Protein AF-A0A973H6I6-F1 (afdb_monomer)

Mean predicted aligned error: 2.94 Å

Nearest PDB structures (foldseek):
  4fht-assembly1_A  TM=9.938E-01  e=5.875E-08  Streptomyces coelicolor A3(2)
  4g9y-assembly1_A-2  TM=8.467E-01  e=1.329E-06  Streptomyces coelicolor A3(2)
  2nnn-assembly3_E  TM=9.050E-01  e=1.374E-01  Pseudomonas aeruginosa
  2nnn-assembly4_G  TM=9.113E-01  e=2.668E-01  Pseudomonas aeruginosa
  6pcp-assembly2_C  TM=8.247E-01  e=2.496E-01  Bordetella pertussis

Solvent-accessible surface area (backbone atoms only — not comparable to full-atom values): 4096 Å² total; per-residue (Å²): 134,82,90,77,71,57,92,80,32,64,70,56,49,51,52,52,48,52,52,51,50,54,50,51,38,46,75,73,73,36,82,84,62,50,73,68,58,49,46,53,53,52,50,42,70,77,44,72,87,65,51,73,66,59,49,24,65,73,68,75,41,61,95,91,109

Secondary structure (DSSP, 8-state):
-----GGG-HHHHHHHHHHHHHHHHHHHT-SSS-HHHHHHHHHHHHSTT--HHHHHHHHT--TT-

Sequence (65 aa):
MAAVDLTTHPGHLARRLQQAHYLLWNTMVSEEITSPQFAVLNALVAEPGLDQRTVGERVGLDRST

Foldseek 3Di:
DDDDDLVPPVVSVVVVVVVVVQVCCVVPPHPPQDPLNVQLVVVCVVPPPDDPVRSCVVSVHDPVD

Radius of gyration: 16.21 Å; Cα contacts (8 Å, |Δi|>4): 30; chains: 1; bounding box: 40×18×42 Å

pLDDT: mean 97.17, std 3.7, range [73.12, 98.88]

Structure (mmCIF, N/CA/C/O backbone):
data_AF-A0A973H6I6-F1
#
_entry.id   AF-A0A973H6I6-F1
#
loop_
_atom_site.group_PDB
_atom_site.id
_atom_site.type_symbol
_atom_site.label_atom_id
_atom_site.label_alt_id
_atom_site.label_comp_id
_atom_site.label_asym_id
_atom_site.label_entity_id
_atom_site.label_seq_id
_atom_site.pdbx_PDB_ins_code
_atom_site.Cartn_x
_atom_site.Cartn_y
_atom_site.Cartn_z
_atom_site.occupancy
_atom_site.B_iso_or_equiv
_atom_site.auth_seq_id
_atom_site.auth_comp_id
_atom_site.auth_asym_id
_atom_site.auth_atom_id
_atom_site.pdbx_PDB_model_num
ATOM 1 N N . MET A 1 1 ? 28.858 4.375 -21.352 1.00 73.12 1 MET A N 1
ATOM 2 C CA . MET A 1 1 ? 28.077 3.333 -20.649 1.00 73.12 1 MET A CA 1
ATOM 3 C C . MET A 1 1 ? 27.051 2.797 -21.636 1.00 73.12 1 MET A C 1
ATOM 5 O O . MET A 1 1 ? 26.437 3.618 -22.306 1.00 73.12 1 MET A O 1
ATOM 9 N N . ALA A 1 2 ? 26.931 1.479 -21.808 1.00 88.12 2 ALA A N 1
ATOM 10 C CA . ALA A 1 2 ? 25.922 0.897 -22.700 1.00 88.12 2 ALA A CA 1
ATOM 11 C C . ALA A 1 2 ? 24.539 0.897 -22.024 1.00 88.12 2 ALA A C 1
ATOM 13 O O . ALA A 1 2 ? 24.457 0.912 -20.795 1.00 88.12 2 ALA A O 1
ATOM 14 N N . ALA A 1 3 ? 23.467 0.900 -22.819 1.00 94.06 3 ALA A N 1
ATOM 15 C CA . ALA A 1 3 ? 22.111 0.744 -22.301 1.00 94.06 3 ALA A CA 1
ATOM 16 C C . ALA A 1 3 ? 21.926 -0.650 -21.676 1.00 94.06 3 ALA A C 1
ATOM 18 O O . ALA A 1 3 ? 22.545 -1.618 -22.114 1.00 94.06 3 ALA A O 1
ATOM 19 N N . VAL A 1 4 ? 21.069 -0.736 -20.659 1.00 96.31 4 VAL A N 1
ATOM 20 C CA . VAL A 1 4 ? 20.753 -1.980 -19.942 1.00 96.31 4 VAL A CA 1
ATOM 21 C C . VAL A 1 4 ? 19.354 -2.476 -20.306 1.00 96.31 4 VAL A C 1
ATOM 23 O O . VAL A 1 4 ? 18.465 -1.670 -20.591 1.00 96.31 4 VAL A O 1
ATOM 26 N N . ASP A 1 5 ? 19.145 -3.792 -20.272 1.00 97.00 5 ASP A N 1
ATOM 27 C CA . ASP A 1 5 ? 17.830 -4.404 -20.475 1.00 97.00 5 ASP A CA 1
ATOM 28 C C . ASP A 1 5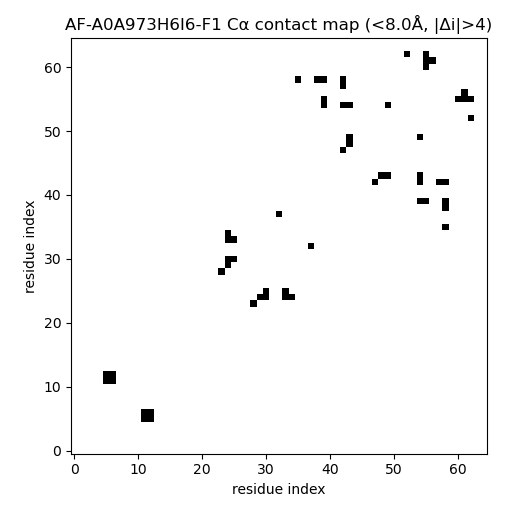 ? 16.994 -4.345 -19.189 1.00 97.00 5 ASP A C 1
ATOM 30 O O . ASP A 1 5 ? 17.138 -5.163 -18.280 1.00 97.00 5 ASP A O 1
ATOM 34 N N . LEU A 1 6 ? 16.069 -3.388 -19.136 1.00 97.69 6 LEU A N 1
ATOM 35 C CA . LEU A 1 6 ? 15.215 -3.142 -17.975 1.00 97.69 6 LEU A CA 1
ATOM 36 C C . LEU A 1 6 ? 14.268 -4.301 -17.633 1.00 97.69 6 LEU A C 1
ATOM 38 O O . LEU A 1 6 ? 13.775 -4.346 -16.503 1.00 97.69 6 LEU A O 1
ATOM 42 N N . THR A 1 7 ? 14.024 -5.240 -18.552 1.00 97.69 7 THR A N 1
ATOM 43 C CA . THR A 1 7 ? 13.170 -6.408 -18.278 1.00 97.69 7 THR A CA 1
ATOM 44 C C . THR A 1 7 ? 13.814 -7.386 -17.295 1.00 97.69 7 THR A C 1
ATOM 46 O O . THR A 1 7 ? 13.112 -8.149 -16.640 1.00 97.69 7 THR A O 1
ATOM 49 N N . THR A 1 8 ? 15.134 -7.306 -17.115 1.00 97.44 8 THR A N 1
ATOM 50 C CA . THR A 1 8 ? 15.889 -8.107 -16.138 1.00 97.44 8 THR A CA 1
ATOM 51 C C . THR A 1 8 ? 16.156 -7.358 -14.828 1.00 97.44 8 THR A C 1
ATOM 53 O O . THR A 1 8 ? 16.764 -7.900 -13.908 1.00 97.44 8 THR A O 1
ATOM 56 N N . HIS A 1 9 ? 15.695 -6.106 -14.708 1.00 98.06 9 HIS A N 1
ATOM 57 C CA . HIS A 1 9 ? 15.969 -5.256 -13.552 1.00 98.06 9 HIS A CA 1
ATOM 58 C C . HIS A 1 9 ? 14.793 -5.288 -12.560 1.00 98.06 9 HIS A C 1
ATOM 60 O O . HIS A 1 9 ? 13.773 -4.631 -12.799 1.00 98.06 9 HIS A O 1
ATOM 66 N N . PRO A 1 10 ? 14.919 -5.958 -11.399 1.00 98.19 10 PRO A N 1
ATOM 67 C CA . PRO A 1 10 ? 13.798 -6.139 -10.474 1.00 98.19 10 PRO A CA 1
ATOM 68 C C . PRO A 1 10 ? 13.239 -4.813 -9.946 1.00 98.19 10 PRO A C 1
ATOM 70 O O . PRO A 1 10 ? 12.027 -4.663 -9.834 1.00 98.19 10 PRO A O 1
ATOM 73 N N . GLY A 1 11 ? 14.086 -3.805 -9.711 1.00 98.44 11 GLY A N 1
ATOM 74 C CA . GLY A 1 11 ? 13.625 -2.474 -9.301 1.00 98.44 11 GLY A CA 1
ATOM 75 C C . GLY A 1 11 ? 12.770 -1.773 -10.366 1.00 98.44 11 GLY A C 1
ATOM 76 O O . GLY A 1 11 ? 11.795 -1.098 -10.035 1.00 98.44 11 GLY A O 1
ATOM 77 N N . HIS A 1 12 ? 13.080 -1.969 -11.654 1.00 98.38 12 HIS A N 1
ATOM 78 C CA . HIS A 1 12 ? 12.261 -1.432 -12.741 1.00 98.38 12 HIS A CA 1
ATOM 79 C C . HIS A 1 12 ? 10.884 -2.104 -12.773 1.00 98.38 12 HIS A C 1
ATOM 81 O O . HIS A 1 12 ? 9.866 -1.412 -12.863 1.00 98.38 12 HIS A O 1
ATOM 87 N N . LEU A 1 13 ? 10.861 -3.434 -12.665 1.00 98.69 13 LEU A N 1
ATOM 88 C CA . LEU A 1 13 ? 9.634 -4.228 -12.661 1.00 98.69 13 LEU A CA 1
ATOM 89 C C . LEU A 1 13 ? 8.755 -3.914 -11.443 1.00 98.69 13 LEU A C 1
ATOM 91 O O . LEU A 1 13 ? 7.565 -3.654 -11.607 1.00 98.69 13 LEU A O 1
ATOM 95 N N . ALA A 1 14 ? 9.336 -3.839 -10.242 1.00 98.75 14 ALA A N 1
ATOM 96 C CA . ALA A 1 14 ? 8.617 -3.497 -9.013 1.00 98.75 14 ALA A CA 1
ATOM 97 C C . ALA A 1 14 ? 7.976 -2.104 -9.097 1.00 98.75 14 ALA A C 1
ATOM 99 O O . ALA A 1 14 ? 6.799 -1.932 -8.784 1.00 98.75 14 ALA A O 1
ATOM 100 N N . ARG A 1 15 ? 8.708 -1.111 -9.617 1.00 98.75 15 ARG A N 1
ATOM 101 C CA . ARG A 1 15 ? 8.164 0.235 -9.850 1.00 98.75 15 ARG A CA 1
ATOM 102 C C . ARG A 1 15 ? 7.003 0.214 -10.848 1.00 98.75 15 ARG A C 1
ATOM 104 O O . ARG A 1 15 ? 5.994 0.878 -10.623 1.00 98.75 15 ARG A O 1
ATOM 111 N N . ARG A 1 16 ? 7.129 -0.534 -11.952 1.00 98.75 16 ARG A N 1
ATOM 112 C CA . ARG A 1 16 ? 6.058 -0.693 -12.953 1.00 98.75 16 ARG A CA 1
ATOM 113 C C . ARG A 1 16 ? 4.812 -1.346 -12.356 1.00 98.75 16 ARG A C 1
ATOM 115 O O . ARG A 1 16 ? 3.709 -0.911 -12.682 1.00 98.75 16 ARG 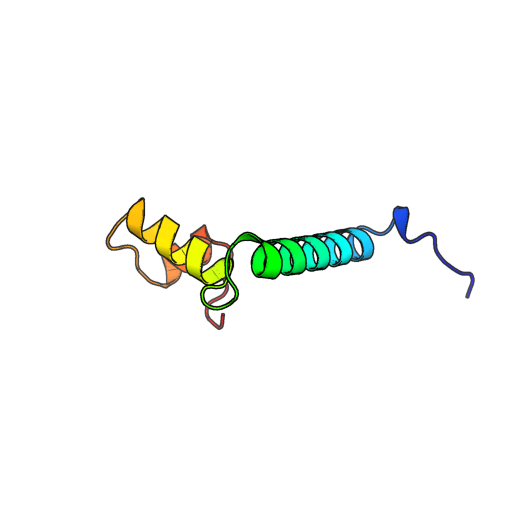A O 1
ATOM 122 N N . LEU A 1 17 ? 4.993 -2.347 -11.496 1.00 98.81 17 LEU A N 1
ATOM 123 C CA . LEU A 1 17 ? 3.904 -3.002 -10.779 1.00 98.81 17 LEU A CA 1
ATOM 124 C C . LEU A 1 17 ? 3.214 -2.032 -9.816 1.00 98.81 17 LEU A C 1
ATOM 126 O O . LEU A 1 17 ? 1.996 -1.906 -9.872 1.00 9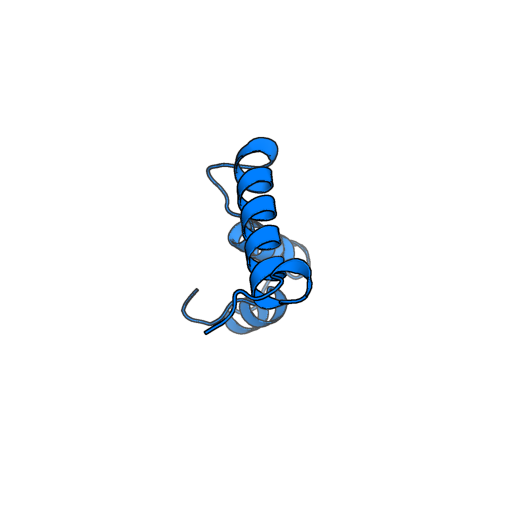8.81 17 LEU A O 1
ATOM 130 N N . GLN A 1 18 ? 3.973 -1.284 -9.011 1.00 98.75 18 GLN A N 1
ATOM 131 C CA . GLN A 1 18 ? 3.410 -0.297 -8.083 1.00 98.75 18 GLN A CA 1
ATOM 132 C C . GLN A 1 18 ? 2.603 0.788 -8.810 1.00 98.75 18 GLN A C 1
ATOM 134 O O . GLN A 1 18 ? 1.533 1.179 -8.351 1.00 98.75 18 GLN A O 1
ATOM 139 N N . GLN A 1 19 ? 3.084 1.254 -9.967 1.00 98.81 19 GLN A N 1
ATOM 140 C CA . GLN A 1 19 ? 2.358 2.215 -10.805 1.00 98.81 19 GLN A CA 1
ATOM 141 C C . GLN A 1 19 ? 1.045 1.638 -11.342 1.00 98.81 19 GLN A C 1
ATOM 143 O O . GLN A 1 19 ? 0.023 2.320 -11.315 1.00 98.81 19 GLN A O 1
ATOM 148 N N . ALA A 1 20 ? 1.066 0.389 -11.815 1.00 98.81 20 ALA A N 1
ATOM 149 C CA . ALA A 1 20 ? -0.138 -0.288 -12.286 1.00 98.81 20 ALA A CA 1
ATOM 150 C C . ALA A 1 20 ? -1.141 -0.497 -11.144 1.00 98.81 20 ALA A C 1
ATOM 152 O O . ALA A 1 20 ? -2.317 -0.193 -11.309 1.00 98.8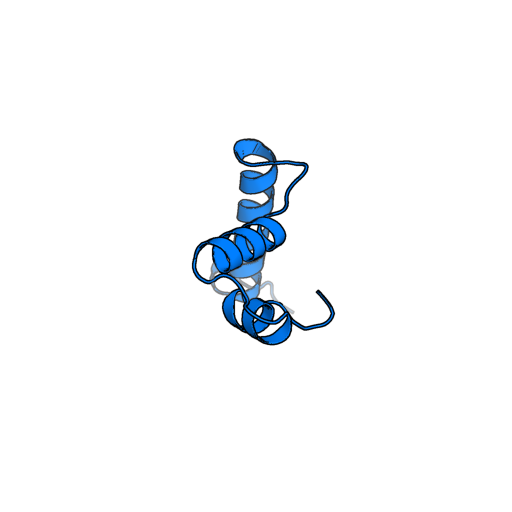1 20 ALA A O 1
ATOM 153 N N . HIS A 1 21 ? -0.669 -0.936 -9.975 1.00 98.81 21 HIS A N 1
ATOM 154 C CA . HIS A 1 21 ? -1.486 -1.073 -8.774 1.00 98.81 21 HIS A CA 1
ATOM 155 C C . HIS A 1 21 ? -2.136 0.261 -8.377 1.00 98.81 21 HIS A C 1
ATOM 157 O O . HIS A 1 21 ? -3.347 0.309 -8.187 1.00 98.81 21 HIS A O 1
ATOM 163 N N . TYR A 1 22 ? -1.367 1.355 -8.314 1.00 98.69 22 TYR A N 1
ATOM 164 C CA . TYR A 1 22 ? -1.906 2.678 -7.985 1.00 98.69 22 TYR A CA 1
ATOM 165 C C . TYR A 1 22 ? -2.984 3.122 -8.983 1.00 98.69 22 TYR A C 1
ATOM 167 O O . TYR A 1 22 ? -4.039 3.599 -8.572 1.00 98.69 22 TYR A O 1
ATOM 175 N N . LEU A 1 23 ? -2.751 2.930 -10.285 1.00 98.81 23 LEU A N 1
ATOM 176 C CA . LEU A 1 23 ? -3.729 3.267 -11.320 1.00 98.81 23 LEU A CA 1
ATOM 177 C C . LEU A 1 23 ? -5.012 2.449 -11.159 1.00 98.81 23 LEU A C 1
ATOM 179 O O . LEU A 1 23 ? -6.099 3.020 -11.140 1.00 98.81 23 LEU A O 1
ATOM 183 N N . LEU A 1 24 ? -4.896 1.129 -11.016 1.00 98.88 24 LEU A N 1
ATOM 184 C CA . LEU A 1 24 ? -6.052 0.246 -10.855 1.00 98.88 24 LEU A CA 1
ATOM 185 C C . LEU A 1 24 ? -6.833 0.574 -9.580 1.00 98.88 24 LEU A C 1
ATOM 187 O O . LEU A 1 24 ? -8.057 0.625 -9.620 1.00 98.88 24 LEU A O 1
ATOM 191 N N . TRP A 1 25 ? -6.145 0.864 -8.474 1.00 98.81 25 TRP A N 1
ATOM 192 C CA . TRP A 1 25 ? -6.804 1.253 -7.230 1.00 98.81 25 TRP A CA 1
ATOM 193 C C . TRP A 1 25 ? -7.644 2.522 -7.402 1.00 98.81 25 TRP A C 1
ATOM 195 O O . TRP A 1 25 ? -8.836 2.509 -7.111 1.00 98.81 25 TRP A O 1
ATOM 205 N N . ASN A 1 26 ? -7.051 3.598 -7.926 1.00 98.56 26 ASN A N 1
ATOM 206 C CA . ASN A 1 26 ? -7.767 4.867 -8.079 1.00 98.56 26 ASN A CA 1
ATOM 207 C C . ASN A 1 26 ? -8.914 4.760 -9.092 1.00 98.56 26 ASN A C 1
ATOM 209 O O . ASN A 1 26 ? -9.975 5.327 -8.879 1.00 98.56 26 ASN A O 1
ATOM 213 N N . THR A 1 27 ? -8.729 3.997 -10.172 1.00 98.62 27 THR A N 1
ATOM 214 C CA . THR A 1 27 ? -9.736 3.898 -11.243 1.00 98.62 27 THR A CA 1
ATOM 215 C C . THR A 1 27 ? -10.864 2.908 -10.959 1.00 98.62 27 THR A C 1
ATOM 217 O O . THR A 1 27 ? -11.937 3.045 -11.542 1.00 98.62 27 THR A O 1
ATOM 220 N N . MET A 1 28 ? -10.639 1.897 -10.113 1.00 98.69 28 MET A N 1
ATOM 221 C CA . MET A 1 28 ? -11.592 0.794 -9.921 1.00 98.69 28 MET A CA 1
ATOM 222 C C . MET A 1 28 ? -12.046 0.599 -8.476 1.00 98.69 28 MET A C 1
ATOM 224 O O . MET A 1 28 ? -13.052 -0.073 -8.259 1.00 98.69 28 MET A O 1
ATOM 228 N N . VAL A 1 29 ? -11.309 1.124 -7.494 1.00 98.62 29 VAL A N 1
ATOM 229 C CA . VAL A 1 29 ? -11.600 0.909 -6.071 1.00 98.62 29 VAL A CA 1
ATOM 230 C C . VAL A 1 29 ? -12.038 2.207 -5.416 1.00 98.62 29 VAL A C 1
ATOM 232 O O . VAL A 1 29 ? -13.162 2.285 -4.928 1.00 98.62 29 VAL A O 1
ATOM 235 N N . SER A 1 30 ? -11.158 3.209 -5.365 1.00 98.62 30 SER A N 1
ATOM 236 C CA . SER A 1 30 ? -11.432 4.446 -4.637 1.00 98.62 30 SER A CA 1
ATOM 237 C C . SER A 1 30 ? -10.367 5.516 -4.885 1.00 98.62 30 SER A C 1
ATOM 239 O O . SER A 1 30 ? -9.170 5.233 -4.826 1.00 98.62 30 SER A O 1
ATOM 241 N N . GLU A 1 31 ? -10.821 6.759 -5.050 1.00 98.31 31 GLU A N 1
ATOM 242 C CA . GLU A 1 31 ? -9.983 7.970 -5.039 1.00 98.31 31 GLU A CA 1
ATOM 243 C C . GLU A 1 31 ? -9.908 8.630 -3.644 1.00 98.31 3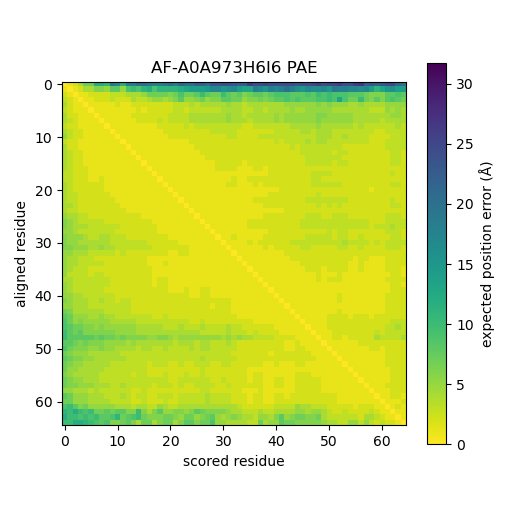1 GLU A C 1
ATOM 245 O O . GLU A 1 31 ? -9.072 9.500 -3.418 1.00 98.31 31 GLU A O 1
ATOM 250 N N . GLU A 1 32 ? -10.753 8.216 -2.691 1.00 98.50 32 GLU A N 1
ATOM 251 C CA . GLU A 1 32 ? -10.831 8.798 -1.339 1.00 98.50 32 GLU A CA 1
ATOM 252 C C . GLU A 1 32 ? -10.043 7.975 -0.305 1.00 98.50 32 GLU A C 1
ATOM 254 O O . GLU A 1 32 ? -9.170 8.490 0.392 1.00 98.50 32 GLU A O 1
ATOM 259 N N . ILE A 1 33 ? -10.315 6.671 -0.236 1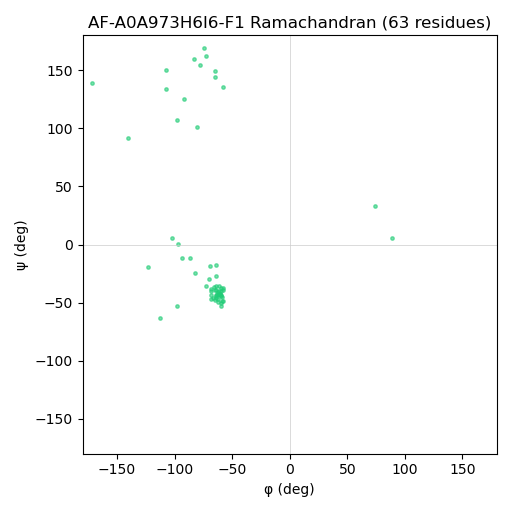.00 98.44 33 ILE A N 1
ATOM 260 C CA . ILE A 1 33 ? -9.575 5.696 0.572 1.00 98.44 33 ILE A CA 1
ATOM 261 C C . ILE A 1 33 ? -8.452 5.069 -0.253 1.00 98.44 33 ILE A C 1
ATOM 263 O O . ILE A 1 33 ? -8.686 4.486 -1.314 1.00 98.44 33 ILE A O 1
ATOM 267 N N . THR A 1 34 ? -7.230 5.149 0.264 1.00 98.56 34 THR A N 1
ATOM 268 C CA . THR A 1 34 ? -6.026 4.561 -0.340 1.00 98.56 34 THR A CA 1
ATOM 269 C C . THR A 1 34 ? -5.868 3.079 0.016 1.00 98.56 34 THR A C 1
ATOM 271 O O . THR A 1 34 ? -6.400 2.603 1.021 1.00 98.56 34 THR A O 1
ATOM 274 N N . SER A 1 35 ? -5.080 2.336 -0.769 1.00 98.56 35 SER A N 1
ATOM 275 C CA . SER A 1 35 ? -4.830 0.915 -0.490 1.00 98.56 35 SER A CA 1
ATOM 276 C C . SER A 1 35 ? -4.173 0.644 0.872 1.00 98.56 35 SER A C 1
ATOM 278 O O . SER A 1 35 ? -4.577 -0.328 1.514 1.00 98.56 35 SER A O 1
ATOM 280 N N . PRO A 1 36 ? -3.231 1.471 1.385 1.00 98.50 36 PRO A N 1
ATOM 281 C CA . PRO A 1 36 ? -2.686 1.262 2.724 1.00 98.50 36 PRO A CA 1
ATOM 282 C C . PRO A 1 36 ? -3.720 1.527 3.824 1.00 98.50 36 PRO A C 1
ATOM 284 O O . PRO A 1 36 ? -3.820 0.743 4.765 1.00 98.50 36 PRO A O 1
ATOM 287 N N . GLN A 1 37 ? -4.549 2.570 3.682 1.00 98.50 37 GLN A N 1
ATOM 288 C CA . GLN A 1 37 ? -5.651 2.828 4.618 1.00 98.50 37 GLN A CA 1
ATOM 289 C C . GLN A 1 37 ? -6.642 1.659 4.641 1.00 98.50 37 GLN A C 1
ATOM 291 O O . GLN A 1 37 ? -7.048 1.217 5.714 1.00 98.50 37 GLN A O 1
ATOM 296 N N . PHE A 1 38 ? -6.990 1.109 3.474 1.00 98.62 38 PHE A N 1
ATOM 297 C CA . PHE A 1 38 ? -7.837 -0.080 3.392 1.00 98.62 38 PHE A CA 1
ATOM 298 C C . PHE A 1 38 ? -7.198 -1.298 4.074 1.00 98.62 38 PHE A C 1
ATOM 300 O O . PHE A 1 38 ? -7.880 -2.009 4.809 1.00 98.62 38 PHE A O 1
ATOM 307 N N . ALA A 1 39 ? -5.894 -1.530 3.886 1.00 98.50 39 ALA A N 1
ATOM 308 C CA . ALA A 1 39 ? -5.188 -2.625 4.551 1.00 98.50 39 ALA A CA 1
ATOM 309 C C . ALA A 1 39 ? -5.228 -2.489 6.085 1.00 98.50 39 ALA A C 1
ATOM 311 O O . ALA A 1 39 ? -5.497 -3.474 6.775 1.00 98.50 39 ALA A O 1
ATOM 312 N N . VAL A 1 40 ? -5.036 -1.272 6.608 1.00 98.50 40 VAL A N 1
ATOM 313 C CA . VAL A 1 40 ? -5.171 -0.953 8.042 1.00 98.50 40 VAL A CA 1
ATOM 314 C C . VAL A 1 40 ? -6.585 -1.250 8.544 1.00 98.50 40 VAL A C 1
ATOM 316 O O . VAL A 1 40 ? -6.747 -1.960 9.536 1.00 98.50 40 VAL A O 1
ATOM 319 N N . LEU A 1 41 ? -7.613 -0.760 7.844 1.00 98.44 41 LEU A N 1
ATOM 320 C CA . LEU A 1 41 ? -9.013 -1.011 8.203 1.00 98.44 41 LEU A CA 1
ATOM 321 C C . LEU A 1 41 ? -9.330 -2.511 8.209 1.00 98.44 41 LEU A C 1
ATOM 323 O O . LEU A 1 41 ? -9.925 -3.012 9.161 1.00 98.44 41 LEU A O 1
ATOM 327 N N . ASN A 1 42 ? -8.881 -3.243 7.189 1.00 98.44 42 ASN A N 1
ATOM 328 C CA . ASN A 1 42 ? -9.089 -4.684 7.092 1.00 98.44 42 ASN A CA 1
ATOM 329 C C . ASN A 1 42 ? -8.383 -5.453 8.223 1.00 98.44 42 ASN A C 1
ATOM 331 O O . ASN A 1 42 ? -8.953 -6.395 8.772 1.00 98.44 42 ASN A O 1
ATOM 335 N N . ALA A 1 43 ? -7.170 -5.044 8.611 1.00 98.38 43 ALA A N 1
ATOM 336 C CA . ALA A 1 43 ? -6.458 -5.648 9.737 1.00 98.38 43 ALA A CA 1
ATOM 337 C C . ALA A 1 43 ? -7.207 -5.449 11.066 1.00 98.38 43 ALA A C 1
ATOM 339 O O . ALA A 1 43 ? -7.336 -6.398 11.835 1.00 98.38 43 ALA A O 1
ATOM 340 N N . LEU A 1 44 ? -7.752 -4.252 11.303 1.00 98.19 44 LEU A N 1
ATOM 341 C CA . LEU A 1 44 ? -8.526 -3.939 12.511 1.00 98.19 44 LEU A CA 1
ATOM 342 C C . LEU A 1 44 ? -9.891 -4.638 12.556 1.00 98.19 44 LEU A C 1
ATOM 344 O O . LEU A 1 44 ? -10.387 -4.936 13.639 1.00 98.19 44 LEU A O 1
ATOM 348 N N . VAL A 1 45 ? -10.498 -4.918 11.398 1.00 98.31 45 VAL A N 1
ATOM 349 C CA . VAL A 1 45 ? -11.703 -5.761 11.317 1.00 98.31 45 VAL A CA 1
ATOM 350 C C . VAL A 1 45 ? -11.373 -7.210 11.672 1.00 98.31 45 VAL A C 1
ATOM 352 O O . VAL A 1 45 ? -12.129 -7.845 12.404 1.00 98.31 45 VAL A O 1
ATOM 355 N N . ALA A 1 46 ? -10.256 -7.736 11.161 1.00 98.12 46 ALA A N 1
ATOM 356 C CA . ALA A 1 46 ? -9.839 -9.112 11.422 1.00 98.12 46 ALA A CA 1
ATOM 35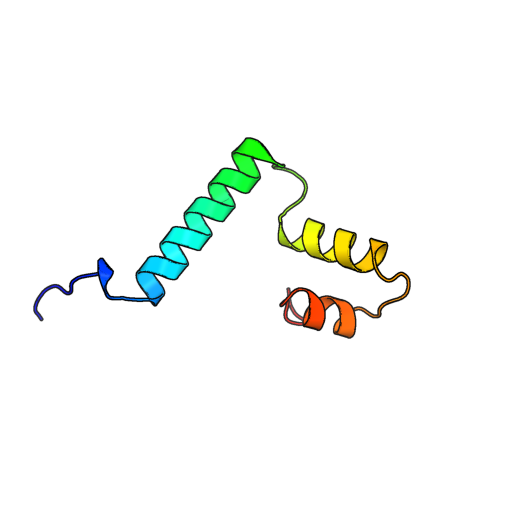7 C C . ALA A 1 46 ? -9.420 -9.333 12.884 1.00 98.12 46 ALA A C 1
ATOM 359 O O . ALA A 1 46 ? -9.708 -10.386 13.452 1.00 98.12 46 ALA A O 1
ATOM 360 N N . GLU A 1 47 ? -8.751 -8.352 13.488 1.00 97.88 47 GLU A N 1
ATOM 361 C CA . GLU A 1 47 ? -8.292 -8.406 14.873 1.00 97.88 47 GLU A CA 1
ATOM 362 C C . GLU A 1 47 ? -8.474 -7.035 15.547 1.00 97.88 47 GLU A C 1
ATOM 364 O O . GLU A 1 47 ? -7.603 -6.163 15.470 1.00 97.88 47 GLU A O 1
ATOM 369 N N . PRO A 1 48 ? -9.628 -6.808 16.198 1.00 97.31 48 PRO A N 1
ATOM 370 C CA . PRO A 1 48 ? -9.877 -5.567 16.916 1.00 97.31 48 PRO A CA 1
ATOM 371 C C . PRO A 1 48 ? -8.931 -5.391 18.110 1.00 97.31 48 PRO A C 1
ATOM 373 O O . PRO A 1 48 ? -8.632 -6.342 18.828 1.00 97.31 48 PRO A O 1
ATOM 376 N N . GLY A 1 49 ? -8.521 -4.148 18.372 1.00 96.81 49 GLY A N 1
ATOM 377 C CA . GLY A 1 49 ? -7.700 -3.798 19.538 1.00 96.81 49 GLY A CA 1
ATOM 378 C C . GLY A 1 49 ? -6.188 -3.893 19.328 1.00 96.81 49 GLY A C 1
ATOM 379 O O . GLY A 1 49 ? -5.447 -3.682 20.285 1.00 96.81 49 GLY A O 1
ATOM 380 N N . LEU A 1 50 ? -5.724 -4.164 18.101 1.00 97.69 50 LEU A N 1
ATOM 381 C CA . LEU A 1 50 ? -4.306 -4.065 17.760 1.00 97.69 50 LEU A CA 1
ATOM 382 C C . LEU A 1 50 ? -3.773 -2.652 18.031 1.00 97.69 50 LEU A C 1
ATOM 384 O O . LEU A 1 50 ? -4.394 -1.653 17.659 1.00 97.69 50 LEU A O 1
ATOM 388 N N . ASP A 1 51 ? -2.591 -2.573 18.638 1.00 97.50 51 ASP A N 1
ATOM 389 C CA . ASP A 1 51 ? -1.881 -1.306 18.752 1.00 97.50 51 ASP A CA 1
ATOM 390 C C . ASP A 1 51 ? -1.289 -0.868 17.399 1.00 97.50 51 ASP A C 1
ATOM 392 O O . ASP A 1 51 ? -1.133 -1.658 16.462 1.00 97.50 51 ASP A O 1
ATOM 396 N N . GLN A 1 52 ? -0.950 0.420 17.290 1.00 96.12 52 GLN A N 1
ATOM 397 C CA . GLN A 1 52 ? -0.463 1.021 16.045 1.00 96.12 52 GLN A CA 1
ATOM 398 C C . GLN A 1 52 ? 0.792 0.324 15.502 1.00 96.12 52 GLN A C 1
ATOM 400 O O . GLN A 1 52 ? 0.938 0.184 14.286 1.00 96.12 52 GLN A O 1
ATOM 405 N N . ARG A 1 53 ? 1.698 -0.113 16.385 1.00 97.31 53 ARG A N 1
ATOM 406 C CA . ARG A 1 53 ? 2.935 -0.776 15.972 1.00 97.31 53 ARG A CA 1
ATOM 407 C C . ARG A 1 53 ? 2.609 -2.135 15.367 1.00 97.31 53 ARG A C 1
ATOM 409 O O . ARG A 1 53 ? 3.113 -2.443 14.289 1.00 97.31 53 ARG A O 1
ATOM 416 N N . THR A 1 54 ? 1.765 -2.923 16.027 1.00 97.56 54 THR A N 1
ATOM 417 C CA . THR A 1 54 ? 1.394 -4.251 15.532 1.00 97.56 54 THR A CA 1
ATOM 418 C C . THR A 1 54 ? 0.615 -4.173 14.219 1.00 97.56 54 THR A C 1
ATOM 420 O O . THR A 1 54 ? 0.877 -4.970 13.318 1.00 97.56 54 THR A O 1
ATOM 423 N N . VAL A 1 55 ? -0.290 -3.197 14.051 1.00 98.06 55 VAL A N 1
ATOM 424 C CA . VAL A 1 55 ? -0.966 -2.989 12.755 1.00 98.06 55 VAL A CA 1
ATOM 425 C C . VAL A 1 55 ? 0.040 -2.633 11.660 1.00 98.06 55 VAL A C 1
ATOM 427 O O . VAL A 1 55 ? -0.007 -3.241 10.591 1.00 98.06 55 VAL A O 1
ATOM 430 N N . GLY A 1 56 ? 0.965 -1.702 11.926 1.00 97.75 56 GLY A N 1
ATOM 431 C CA . GLY A 1 56 ? 1.998 -1.291 10.968 1.00 97.75 56 GLY A CA 1
ATOM 432 C C . GLY A 1 56 ? 2.881 -2.457 10.517 1.00 97.75 56 GLY A C 1
ATOM 433 O O . GLY A 1 56 ? 3.015 -2.696 9.317 1.00 97.75 56 GLY A O 1
ATOM 434 N N . GLU A 1 57 ? 3.389 -3.258 11.462 1.00 97.50 57 GLU A N 1
ATOM 435 C CA . GLU A 1 57 ? 4.171 -4.469 11.163 1.00 97.50 57 GLU A CA 1
ATOM 436 C C . GLU A 1 57 ? 3.378 -5.461 10.291 1.00 97.50 57 GLU A C 1
ATOM 438 O O . GLU A 1 57 ? 3.929 -6.055 9.363 1.00 97.50 57 GLU A O 1
ATOM 443 N N . ARG A 1 58 ? 2.071 -5.608 10.540 1.00 97.25 58 ARG A N 1
ATOM 444 C CA . ARG A 1 58 ? 1.214 -6.563 9.822 1.00 97.25 58 ARG A CA 1
ATOM 445 C C . ARG A 1 58 ? 0.907 -6.156 8.385 1.00 97.25 58 ARG A C 1
ATOM 447 O O . ARG A 1 58 ? 0.787 -7.028 7.526 1.00 97.25 58 ARG A O 1
ATOM 454 N N . VAL A 1 59 ? 0.754 -4.859 8.129 1.00 98.06 59 VAL A N 1
ATOM 455 C CA . VAL A 1 59 ? 0.413 -4.330 6.795 1.00 98.06 59 VAL A CA 1
ATOM 456 C C . VAL A 1 59 ? 1.619 -3.743 6.057 1.00 98.06 59 VAL A C 1
ATOM 458 O O . VAL A 1 59 ? 1.467 -3.224 4.954 1.00 98.06 59 VAL A O 1
ATOM 461 N N . GLY A 1 60 ? 2.821 -3.873 6.627 1.00 97.56 60 GLY A N 1
ATOM 462 C CA . GLY A 1 60 ? 4.076 -3.468 5.995 1.00 97.56 60 GLY A CA 1
ATOM 463 C C . GLY A 1 60 ? 4.288 -1.954 5.950 1.00 97.56 60 GLY A C 1
ATOM 464 O O . GLY A 1 60 ? 4.881 -1.462 4.992 1.00 97.56 60 GLY A O 1
ATOM 465 N N . LEU A 1 61 ? 3.800 -1.223 6.956 1.00 97.69 61 LEU A N 1
ATOM 466 C CA . LEU A 1 61 ? 3.988 0.223 7.097 1.00 97.69 61 LEU A CA 1
ATOM 467 C C . LEU A 1 61 ? 4.971 0.527 8.227 1.00 97.69 61 LEU A C 1
ATOM 469 O O . LEU A 1 61 ? 4.884 -0.034 9.322 1.00 97.69 61 LEU A O 1
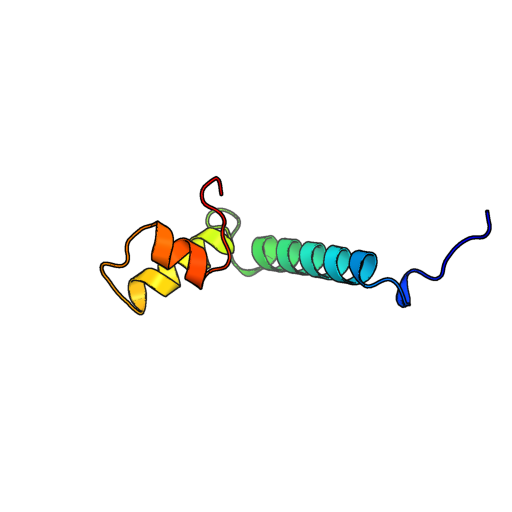ATOM 473 N N . ASP A 1 62 ? 5.917 1.424 7.954 1.00 95.75 62 ASP A N 1
ATOM 474 C CA . ASP A 1 62 ? 6.777 1.978 8.994 1.00 95.75 62 ASP A CA 1
ATOM 475 C C . ASP A 1 62 ? 6.018 2.987 9.865 1.00 95.75 62 ASP A C 1
ATOM 477 O O . ASP A 1 62 ? 4.917 3.418 9.551 1.00 95.75 62 ASP A O 1
ATOM 481 N N . ARG A 1 63 ? 6.626 3.385 10.986 1.00 89.06 63 ARG A N 1
ATOM 482 C CA . ARG A 1 63 ? 5.985 4.268 11.971 1.00 89.06 63 ARG A CA 1
ATOM 483 C C . ARG A 1 63 ? 5.655 5.669 11.4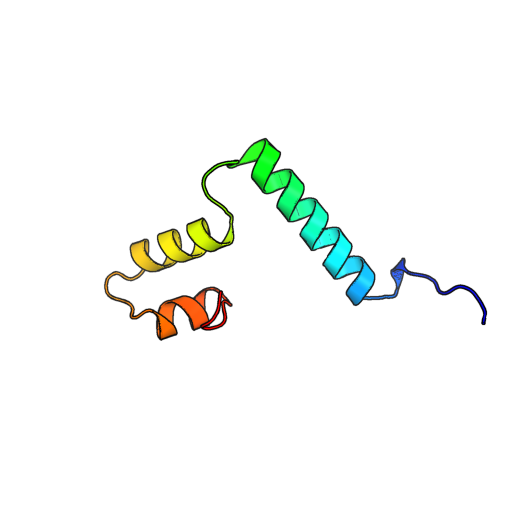35 1.00 89.06 63 ARG A C 1
ATOM 485 O O . ARG A 1 63 ? 4.800 6.337 12.011 1.00 89.06 63 ARG A O 1
ATOM 492 N N . SER A 1 64 ? 6.399 6.151 10.443 1.00 92.62 64 SER A N 1
ATOM 493 C CA . SER A 1 64 ? 6.212 7.491 9.871 1.00 92.62 64 SER A CA 1
ATOM 494 C C . SER A 1 64 ? 5.175 7.536 8.753 1.00 92.62 64 SER A C 1
ATOM 496 O O . SER A 1 64 ? 4.789 8.637 8.358 1.00 92.62 64 SER A O 1
ATOM 498 N N . THR A 1 65 ? 4.756 6.369 8.264 1.00 90.00 65 THR A N 1
ATOM 499 C CA . THR A 1 65 ? 3.710 6.202 7.255 1.00 90.00 65 THR A CA 1
ATOM 500 C C . THR A 1 65 ? 2.351 6.027 7.920 1.00 90.00 65 THR A C 1
ATOM 502 O O . THR A 1 65 ? 1.389 6.655 7.426 1.00 90.00 65 THR A O 1
#